Protein AF-A0A377M050-F1 (afdb_monomer)

InterPro domains:
  IPR002539 MaoC-like dehydratase domain [PF01575] (2-59)
  IPR029069 HotDog domain superfamily [SSF54637] (2-59)

Secondary structure (DSSP, 8-state):
---HHHHHHHHHHHH--SS--S--------S----SPPPTTPEEEEEEEEEEEEEPPPSSTTS-S--EEEEEEEEEEEEE--

Organism: Enterobacter cloacae (NCBI:txid550)

pLDDT: mean 82.47, std 10.41, range [56.38, 93.44]

Foldseek 3Di:
DDDPVVLVVVLCVVPDDPDDDLDPDDDDDPDDDDDDDDDPQWDKDKDKDFPDWDWDPDPDPPDDDTRTPDTDMDMDMDTDHD

Mean predicted aligned error: 7.52 Å

Structure (mmCIF, N/CA/C/O backbone):
data_AF-A0A377M050-F1
#
_entry.id   AF-A0A377M050-F1
#
loop_
_atom_site.group_PDB
_atom_site.id
_atom_site.type_symbol
_atom_site.label_atom_id
_atom_site.label_alt_id
_atom_site.label_comp_id
_atom_site.label_asym_id
_atom_site.label_entity_id
_atom_site.label_seq_id
_atom_site.pdbx_PDB_ins_code
_atom_site.Cartn_x
_atom_site.Cartn_y
_atom_site.Cartn_z
_atom_site.occupancy
_atom_site.B_iso_or_equiv
_atom_site.auth_seq_id
_atom_site.auth_comp_id
_atom_site.auth_asym_id
_atom_site.auth_atom_id
_atom_site.pdbx_PDB_model_num
ATOM 1 N N . MET A 1 1 ? -3.728 -4.599 19.376 1.00 80.25 1 MET A N 1
ATOM 2 C CA . MET A 1 1 ? -3.262 -3.617 18.372 1.00 80.25 1 MET A CA 1
ATOM 3 C C . MET A 1 1 ? -2.827 -4.371 17.136 1.00 80.25 1 MET A C 1
ATOM 5 O O . MET A 1 1 ? -2.266 -5.452 17.271 1.00 80.25 1 MET A O 1
ATOM 9 N N . VAL A 1 2 ? -3.188 -3.868 15.961 1.00 89.06 2 VAL A N 1
ATOM 10 C CA . VAL A 1 2 ? -2.913 -4.534 14.684 1.00 89.06 2 VAL A CA 1
ATOM 11 C C . VAL A 1 2 ? -1.426 -4.400 14.358 1.00 89.06 2 VAL A C 1
ATOM 13 O O . VAL A 1 2 ? -0.841 -3.336 14.554 1.00 89.06 2 VAL A O 1
ATOM 16 N N . HIS A 1 3 ? -0.798 -5.481 13.891 1.00 92.31 3 HIS A N 1
ATOM 17 C CA . HIS A 1 3 ? 0.628 -5.471 13.574 1.00 92.31 3 HIS A CA 1
ATOM 18 C C . HIS A 1 3 ? 0.920 -4.541 12.387 1.00 92.31 3 HIS A C 1
ATOM 20 O O . HIS A 1 3 ? 0.211 -4.573 11.381 1.00 92.31 3 HIS A O 1
ATOM 26 N N . GLY A 1 4 ? 2.004 -3.764 12.455 1.00 90.00 4 GLY A N 1
ATOM 27 C CA . GLY A 1 4 ? 2.372 -2.822 11.393 1.00 90.00 4 GLY A CA 1
ATOM 28 C C . GLY A 1 4 ? 2.514 -3.488 10.018 1.00 90.00 4 GLY A C 1
ATOM 29 O O . GLY A 1 4 ? 1.928 -3.027 9.045 1.00 90.00 4 GLY A O 1
ATOM 30 N N . TYR A 1 5 ? 3.210 -4.628 9.940 1.00 92.31 5 TYR A N 1
ATOM 31 C CA . TYR A 1 5 ? 3.313 -5.401 8.691 1.00 92.31 5 TYR A CA 1
ATOM 32 C C . TYR A 1 5 ? 1.973 -5.915 8.157 1.00 92.31 5 TYR A C 1
ATOM 34 O O . TYR A 1 5 ? 1.786 -5.913 6.946 1.00 92.31 5 TYR A O 1
ATOM 42 N N . PHE A 1 6 ? 1.022 -6.276 9.025 1.00 91.56 6 PHE A N 1
ATOM 43 C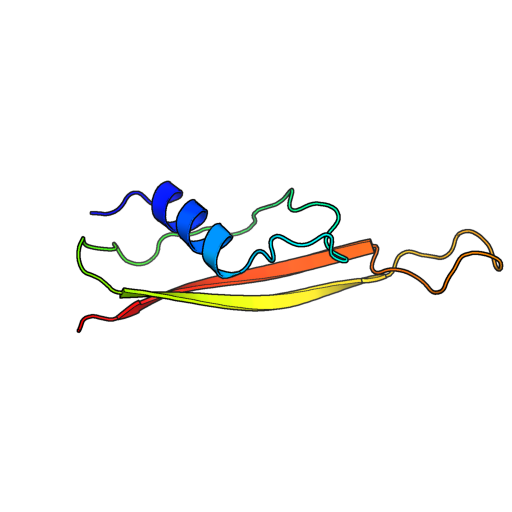 CA . PHE A 1 6 ? -0.320 -6.635 8.566 1.00 91.56 6 PHE A CA 1
ATOM 44 C C . PHE A 1 6 ? -1.002 -5.439 7.894 1.00 91.56 6 PHE A C 1
ATOM 46 O O . PHE A 1 6 ? -1.575 -5.585 6.819 1.00 91.56 6 PHE A O 1
ATOM 53 N N . LEU A 1 7 ? -0.876 -4.244 8.482 1.00 91.12 7 LEU A N 1
ATOM 54 C CA . LEU A 1 7 ? -1.429 -3.011 7.917 1.00 91.12 7 LEU A CA 1
ATOM 55 C C . LEU A 1 7 ? -0.861 -2.718 6.518 1.00 91.12 7 LEU A C 1
ATOM 57 O O . LEU A 1 7 ? -1.592 -2.310 5.620 1.00 91.12 7 LEU A O 1
ATOM 61 N N . ILE A 1 8 ? 0.436 -2.966 6.325 1.00 90.56 8 ILE A N 1
ATOM 62 C CA . ILE A 1 8 ? 1.124 -2.784 5.042 1.00 90.56 8 ILE A CA 1
ATOM 63 C C . ILE A 1 8 ? 0.668 -3.806 4.003 1.00 90.56 8 ILE A C 1
ATOM 65 O O . ILE A 1 8 ? 0.373 -3.425 2.870 1.00 90.56 8 ILE A O 1
ATOM 69 N N . SER A 1 9 ? 0.565 -5.080 4.379 1.00 90.25 9 SER A N 1
ATOM 70 C CA . SER A 1 9 ? 0.063 -6.128 3.488 1.00 90.25 9 SER A CA 1
ATOM 71 C C . SER A 1 9 ? -1.390 -5.878 3.077 1.00 90.25 9 SER A C 1
ATOM 73 O O . SER A 1 9 ? -1.715 -5.979 1.897 1.00 90.25 9 SER A O 1
ATOM 75 N N . ALA A 1 10 ? -2.249 -5.483 4.021 1.00 90.50 10 ALA A N 1
ATOM 76 C CA . ALA A 1 10 ? -3.634 -5.120 3.734 1.00 90.50 10 ALA A CA 1
ATOM 77 C C . ALA A 1 10 ? -3.716 -3.896 2.810 1.00 90.50 10 ALA A C 1
ATOM 79 O O . ALA A 1 10 ? -4.477 -3.897 1.845 1.00 90.50 10 ALA A O 1
ATOM 80 N N . ALA A 1 11 ? -2.891 -2.872 3.056 1.00 89.50 11 ALA A N 1
ATOM 81 C CA . ALA A 1 11 ? -2.848 -1.695 2.201 1.00 89.50 11 ALA A CA 1
ATOM 82 C C . ALA A 1 11 ? -2.409 -2.026 0.772 1.00 89.50 11 ALA A C 1
ATOM 84 O O . ALA A 1 11 ? -3.012 -1.508 -0.161 1.00 89.50 11 ALA A O 1
ATOM 85 N N . ALA A 1 12 ? -1.422 -2.912 0.594 1.00 86.31 12 ALA A N 1
ATOM 86 C CA . ALA A 1 12 ? -1.008 -3.399 -0.723 1.00 86.31 12 ALA A CA 1
ATOM 87 C C . ALA A 1 12 ? -2.171 -4.018 -1.508 1.00 86.31 12 ALA A C 1
ATOM 89 O O . ALA A 1 12 ? -2.364 -3.688 -2.675 1.00 86.31 12 ALA A O 1
ATOM 90 N N . GLY A 1 13 ? -2.999 -4.832 -0.851 1.00 84.25 13 GLY A N 1
ATOM 91 C CA . GLY A 1 13 ? -4.188 -5.412 -1.475 1.00 84.25 13 GLY A CA 1
ATOM 92 C C . GLY A 1 13 ? -5.240 -4.385 -1.915 1.00 84.25 13 GLY A C 1
ATOM 93 O O . GLY A 1 13 ? -5.984 -4.654 -2.849 1.00 84.25 13 GLY A O 1
ATOM 94 N N . LEU A 1 14 ? -5.297 -3.202 -1.291 1.00 84.25 14 LEU A N 1
ATOM 95 C CA . LEU A 1 14 ? -6.296 -2.172 -1.610 1.00 84.25 14 LEU A CA 1
ATOM 96 C C . LEU A 1 14 ? -5.962 -1.326 -2.849 1.00 84.25 14 LEU A C 1
ATOM 98 O O . LEU A 1 14 ? -6.857 -0.670 -3.376 1.00 84.25 14 LEU A O 1
ATOM 102 N N 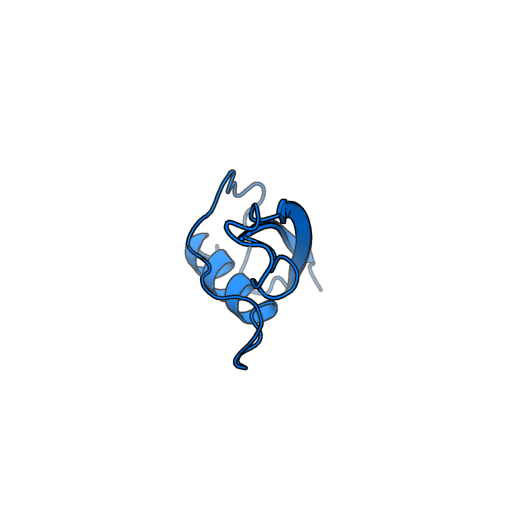. PHE A 1 15 ? -4.704 -1.289 -3.302 1.00 74.19 15 PHE A N 1
ATOM 103 C CA . PHE A 1 15 ? -4.297 -0.453 -4.446 1.00 74.19 15 PHE A CA 1
ATOM 104 C C . PHE A 1 15 ? -3.671 -1.219 -5.613 1.00 74.19 15 PHE A C 1
ATOM 106 O O . PHE A 1 15 ? -3.445 -0.620 -6.666 1.00 74.19 15 PHE A O 1
ATOM 113 N N . VAL A 1 16 ? -3.315 -2.491 -5.433 1.00 74.94 16 VAL A N 1
ATOM 114 C CA . VAL A 1 16 ? -2.716 -3.295 -6.500 1.00 74.94 16 VAL A CA 1
ATOM 115 C C . VAL A 1 16 ? -3.830 -3.867 -7.367 1.00 74.94 16 VAL A C 1
ATOM 117 O O . VAL A 1 16 ? -4.636 -4.669 -6.903 1.00 74.94 16 VAL A O 1
ATOM 120 N N . ASP A 1 17 ? -3.857 -3.452 -8.631 1.00 76.62 17 ASP A N 1
ATOM 121 C CA . ASP A 1 17 ? -4.650 -4.125 -9.655 1.00 76.62 17 ASP A CA 1
ATOM 122 C C . ASP A 1 17 ? -4.073 -5.529 -9.896 1.00 76.62 17 ASP A C 1
ATOM 124 O O . ASP A 1 17 ? -2.859 -5.694 -10.030 1.00 76.62 17 ASP A O 1
ATOM 128 N N . ALA A 1 18 ? -4.943 -6.539 -9.910 1.00 7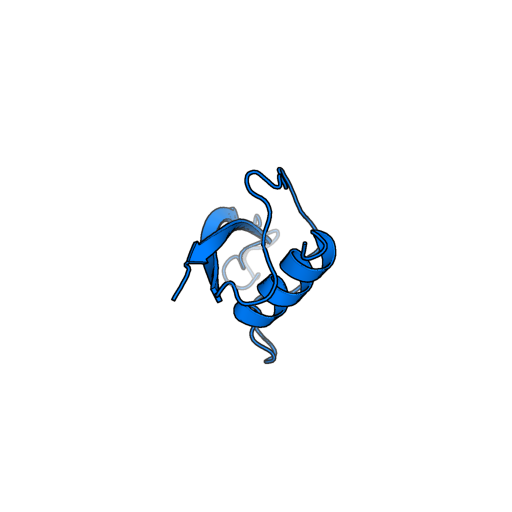2.00 18 ALA A N 1
ATOM 129 C CA . ALA A 1 18 ? -4.559 -7.935 -10.104 1.00 72.00 18 ALA A CA 1
ATOM 130 C C . ALA A 1 18 ? -4.244 -8.262 -11.576 1.00 72.00 18 ALA A C 1
ATOM 132 O O . ALA A 1 18 ? -3.637 -9.295 -11.859 1.00 72.00 18 ALA A O 1
ATOM 133 N N . GLY A 1 19 ? -4.670 -7.407 -12.511 1.00 77.81 19 GLY A N 1
ATOM 134 C CA . GLY A 1 19 ? -4.407 -7.571 -13.936 1.00 77.81 19 GLY A CA 1
ATOM 135 C C . GLY A 1 19 ? -2.946 -7.327 -14.326 1.00 77.81 19 GLY A C 1
ATOM 136 O O . GLY A 1 19 ? -2.176 -6.670 -13.624 1.00 77.81 19 GLY A O 1
ATOM 137 N N . VAL A 1 20 ? -2.562 -7.825 -15.505 1.00 73.44 20 VAL A N 1
ATOM 138 C CA . VAL A 1 20 ? -1.286 -7.449 -16.128 1.00 73.44 20 VAL A CA 1
ATOM 139 C C . VAL A 1 20 ? -1.358 -5.969 -16.497 1.00 73.44 20 VAL A C 1
ATOM 141 O O . VAL A 1 20 ? -2.099 -5.578 -17.397 1.00 73.44 20 VAL A O 1
ATOM 144 N N . GLY A 1 21 ? -0.595 -5.147 -15.783 1.00 75.12 21 GLY A N 1
ATOM 145 C CA . GLY A 1 21 ? -0.592 -3.698 -15.939 1.00 75.12 21 GLY A CA 1
ATOM 146 C C . GLY A 1 21 ? 0.788 -3.127 -16.275 1.00 75.12 21 GLY A C 1
ATOM 147 O O . GLY A 1 21 ? 1.780 -3.850 -16.352 1.00 75.12 21 GLY A O 1
ATOM 148 N N . PRO A 1 22 ? 0.896 -1.795 -16.419 1.00 76.81 22 PRO A N 1
ATOM 149 C CA . PRO A 1 22 ? 2.167 -1.108 -16.677 1.00 76.81 22 PRO A CA 1
ATOM 150 C C . PRO A 1 22 ? 3.155 -1.180 -15.496 1.00 76.81 22 PRO A C 1
ATOM 152 O O . PRO A 1 22 ? 4.289 -0.711 -15.601 1.00 76.81 22 PRO A O 1
ATOM 155 N N . VAL A 1 23 ? 2.728 -1.724 -14.353 1.00 79.94 23 VAL A N 1
ATOM 156 C CA . VAL A 1 23 ? 3.566 -1.937 -13.173 1.00 79.94 23 VAL A CA 1
ATOM 157 C C . VAL A 1 23 ? 4.335 -3.243 -13.347 1.00 79.94 23 VAL A C 1
ATOM 159 O O . VAL A 1 23 ? 3.773 -4.322 -13.218 1.00 79.94 23 VAL A O 1
ATOM 162 N N . ILE A 1 24 ? 5.636 -3.132 -13.615 1.00 81.06 24 ILE A N 1
ATOM 163 C CA . ILE A 1 24 ? 6.509 -4.295 -13.837 1.00 81.06 24 ILE A CA 1
ATOM 164 C C . ILE A 1 24 ? 6.960 -4.925 -12.511 1.00 81.06 24 ILE A C 1
ATOM 166 O O . ILE A 1 24 ? 7.041 -6.143 -12.396 1.00 81.06 24 ILE A O 1
ATOM 170 N N . ALA A 1 25 ? 7.263 -4.100 -11.502 1.00 81.75 25 ALA A N 1
ATOM 171 C CA . ALA A 1 25 ? 7.681 -4.558 -10.179 1.00 81.75 25 ALA A CA 1
ATOM 172 C C . ALA A 1 25 ? 7.455 -3.482 -9.105 1.00 81.75 25 ALA A C 1
ATOM 174 O O . ALA A 1 25 ? 7.682 -2.295 -9.344 1.00 81.75 25 ALA A O 1
ATOM 175 N N . ASN A 1 26 ? 7.084 -3.910 -7.896 1.00 86.00 26 ASN A N 1
ATOM 176 C CA . ASN A 1 26 ? 7.048 -3.080 -6.691 1.00 86.00 26 ASN A CA 1
ATOM 177 C C . ASN A 1 26 ? 8.118 -3.577 -5.704 1.00 86.00 26 ASN A C 1
ATOM 179 O O . ASN A 1 26 ? 7.864 -4.479 -4.913 1.00 86.00 26 ASN A O 1
ATOM 183 N N . TYR A 1 27 ? 9.335 -3.038 -5.807 1.00 85.62 27 TYR A N 1
ATOM 184 C CA . TYR A 1 27 ? 10.529 -3.587 -5.143 1.00 85.62 27 TYR A CA 1
ATOM 185 C C . TYR A 1 27 ? 11.093 -2.707 -4.016 1.00 85.62 27 TYR A C 1
ATOM 187 O O . TYR A 1 27 ? 12.141 -3.022 -3.458 1.00 85.62 27 TYR A O 1
ATOM 195 N N . GLY A 1 28 ? 10.448 -1.584 -3.690 1.00 85.94 28 GLY A N 1
ATOM 196 C CA . GLY A 1 28 ? 11.014 -0.597 -2.773 1.00 85.94 28 GLY A CA 1
ATOM 197 C C . GLY A 1 28 ? 9.986 0.021 -1.838 1.00 85.94 28 GLY A C 1
ATOM 198 O O . GLY A 1 28 ? 8.870 0.342 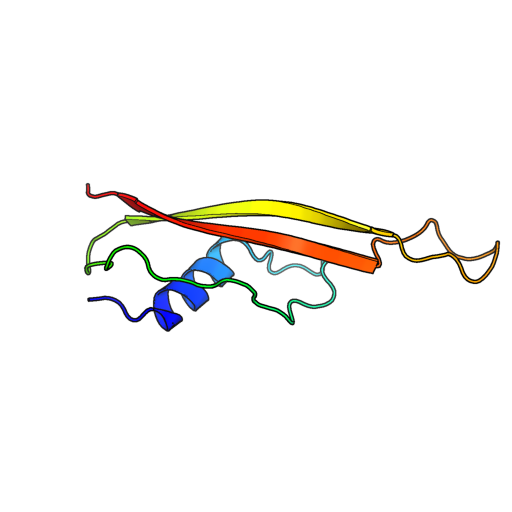-2.236 1.00 85.94 28 GLY A O 1
ATOM 199 N N . MET A 1 29 ? 10.405 0.254 -0.595 1.00 88.69 29 MET A N 1
ATOM 200 C CA . MET A 1 29 ? 9.651 1.012 0.395 1.00 88.69 29 MET A CA 1
ATOM 201 C C . MET A 1 29 ? 10.593 1.985 1.094 1.00 88.69 29 MET A C 1
ATOM 203 O O . MET A 1 29 ? 11.637 1.596 1.606 1.00 88.69 29 MET A O 1
ATOM 207 N N . GLU A 1 30 ? 10.233 3.265 1.105 1.00 89.75 30 GLU A N 1
ATOM 208 C CA . GLU A 1 30 ? 11.047 4.323 1.699 1.00 89.75 30 GLU A CA 1
ATOM 209 C C . GLU A 1 30 ? 10.207 5.123 2.696 1.00 89.75 30 GLU A C 1
ATOM 211 O O . GLU A 1 30 ? 9.049 5.434 2.420 1.00 89.75 30 GLU A O 1
ATOM 216 N N . ASN A 1 31 ? 10.817 5.558 3.803 1.00 90.56 31 ASN A N 1
ATOM 217 C CA . ASN A 1 31 ? 10.188 6.432 4.804 1.00 90.56 31 ASN A CA 1
ATOM 218 C C . ASN A 1 31 ? 8.918 5.852 5.460 1.00 90.56 31 ASN A C 1
ATOM 220 O O . ASN A 1 31 ? 8.003 6.608 5.793 1.00 90.56 31 ASN A O 1
ATOM 224 N N . LEU A 1 32 ? 8.852 4.532 5.669 1.00 92.69 32 LEU A N 1
ATOM 225 C CA . LEU A 1 32 ? 7.761 3.919 6.425 1.00 92.69 32 LEU A CA 1
ATOM 226 C C . LEU A 1 32 ? 7.854 4.321 7.903 1.00 92.69 32 LEU A C 1
ATOM 228 O O . LEU A 1 32 ? 8.872 4.077 8.548 1.00 92.69 32 LEU A O 1
ATOM 232 N N . ARG A 1 33 ? 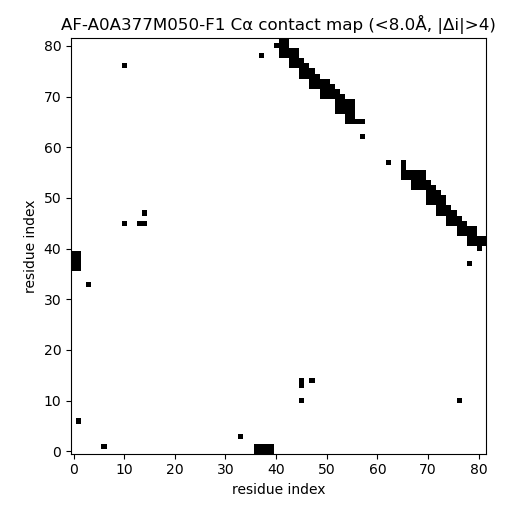6.778 4.899 8.445 1.00 93.00 33 ARG A N 1
ATOM 233 C CA . ARG A 1 33 ? 6.627 5.164 9.880 1.00 93.00 33 ARG A CA 1
ATOM 234 C C . ARG A 1 33 ? 5.196 4.896 10.331 1.00 93.00 33 ARG A C 1
ATOM 236 O O . ARG A 1 33 ? 4.255 5.317 9.664 1.00 93.00 33 ARG A O 1
ATOM 243 N N . PHE A 1 34 ? 5.054 4.246 11.482 1.00 92.94 34 PHE A N 1
ATOM 244 C CA . PHE A 1 34 ? 3.781 4.099 12.185 1.00 92.94 34 PHE A CA 1
ATOM 245 C C . PHE A 1 34 ? 3.659 5.249 13.183 1.00 92.94 34 PHE A C 1
ATOM 247 O O . PHE A 1 34 ? 4.454 5.336 14.114 1.00 92.94 34 PHE A O 1
ATOM 254 N N . ILE A 1 35 ? 2.726 6.168 12.931 1.00 93.44 35 ILE A N 1
ATOM 255 C CA . ILE A 1 35 ? 2.544 7.376 13.749 1.00 93.44 35 ILE A CA 1
ATOM 256 C C . ILE A 1 35 ? 1.556 7.094 14.883 1.00 93.44 35 ILE A C 1
ATOM 258 O O . ILE A 1 35 ? 1.842 7.390 16.037 1.00 93.44 35 ILE A O 1
ATOM 262 N N . GLU A 1 36 ? 0.424 6.467 14.555 1.00 91.50 36 GLU A N 1
ATOM 263 C CA . GLU A 1 36 ? -0.654 6.157 15.494 1.00 91.50 36 GLU A CA 1
ATOM 264 C C . GLU A 1 36 ? -0.968 4.650 15.487 1.00 91.50 36 GLU A C 1
ATOM 266 O O . GLU A 1 36 ? -0.891 4.007 14.432 1.00 91.50 36 GLU A O 1
ATOM 271 N N . PRO A 1 37 ? -1.301 4.052 16.646 1.00 91.19 37 PRO A N 1
ATOM 272 C CA . PRO A 1 37 ? -1.637 2.637 16.731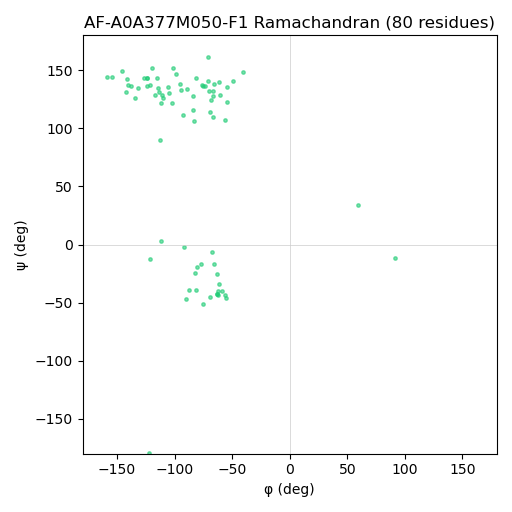 1.00 91.19 37 PRO A CA 1
ATOM 273 C C . PRO A 1 37 ? -3.048 2.354 16.201 1.00 91.19 37 PRO A C 1
ATOM 275 O O . PRO A 1 37 ? -4.007 3.027 16.570 1.00 91.19 37 PRO A O 1
ATOM 278 N N . VAL A 1 38 ? -3.186 1.276 15.425 1.00 92.50 38 VAL A N 1
ATOM 279 C CA . VAL A 1 38 ? -4.476 0.796 14.901 1.00 92.50 38 VAL A CA 1
ATOM 280 C C . VAL A 1 38 ? -5.063 -0.278 15.817 1.00 92.50 38 VAL A C 1
ATOM 282 O O . VAL A 1 38 ? -4.370 -1.224 16.230 1.00 92.50 38 VAL A O 1
ATOM 285 N N . LYS A 1 39 ? -6.350 -0.155 16.146 1.00 92.25 39 LYS A N 1
ATOM 286 C CA . LYS A 1 39 ? -7.084 -1.109 16.981 1.00 92.25 39 LYS A CA 1
ATOM 287 C C . LYS A 1 39 ? -7.951 -2.037 16.121 1.00 92.25 39 LYS A C 1
ATOM 289 O O . LYS A 1 39 ? -8.382 -1.659 15.035 1.00 92.25 39 LYS A O 1
ATOM 294 N N . PRO A 1 40 ? -8.215 -3.270 16.587 1.00 90.38 40 PRO A N 1
ATOM 295 C CA . PRO A 1 40 ? -9.246 -4.102 15.976 1.00 90.38 40 PRO A CA 1
ATOM 296 C C . PRO A 1 40 ? -10.584 -3.353 15.937 1.00 90.38 40 PRO A C 1
ATOM 298 O O . PRO A 1 40 ? -10.958 -2.732 16.930 1.00 90.38 40 PRO A O 1
ATOM 301 N N . GLY A 1 41 ? -11.280 -3.417 14.802 1.00 89.69 41 GLY A N 1
ATOM 302 C CA . GLY A 1 41 ? -12.534 -2.692 14.570 1.00 89.69 41 GLY A CA 1
ATOM 303 C C . GLY A 1 41 ? -12.373 -1.306 13.935 1.00 89.69 41 GLY A C 1
ATOM 304 O O . GLY A 1 41 ? -13.366 -0.757 13.468 1.00 89.69 41 GLY A O 1
ATOM 305 N N . ASP A 1 42 ? -11.156 -0.756 13.849 1.00 92.12 42 ASP A N 1
ATOM 306 C CA . ASP A 1 42 ? -10.926 0.491 13.111 1.00 92.12 42 ASP A CA 1
ATOM 307 C C . ASP A 1 42 ? -11.058 0.255 11.597 1.00 92.12 42 ASP A C 1
ATOM 309 O O . ASP A 1 42 ? -10.573 -0.743 11.054 1.00 92.12 42 ASP A O 1
ATOM 313 N N . THR A 1 43 ? -11.665 1.213 10.894 1.00 91.88 43 THR A N 1
ATOM 314 C CA . THR A 1 43 ? -11.682 1.208 9.426 1.00 91.88 43 THR A CA 1
ATOM 315 C C . THR A 1 43 ? -10.392 1.826 8.909 1.00 91.88 43 THR A C 1
ATOM 317 O O . THR A 1 43 ? -10.043 2.944 9.291 1.00 91.88 43 THR A O 1
ATOM 320 N N . ILE A 1 44 ? -9.692 1.118 8.022 1.00 91.81 44 ILE A N 1
ATOM 321 C CA . ILE A 1 44 ? -8.477 1.614 7.368 1.00 91.81 44 ILE A CA 1
ATOM 322 C C . ILE A 1 44 ? -8.812 2.221 6.003 1.00 91.81 44 ILE A C 1
ATOM 324 O O . ILE A 1 44 ? -9.588 1.667 5.229 1.00 91.81 44 ILE A O 1
ATOM 328 N N . GLN A 1 45 ? -8.191 3.351 5.690 1.00 91.62 45 GLN A N 1
ATOM 329 C CA . GLN A 1 45 ? -8.250 3.997 4.385 1.00 91.62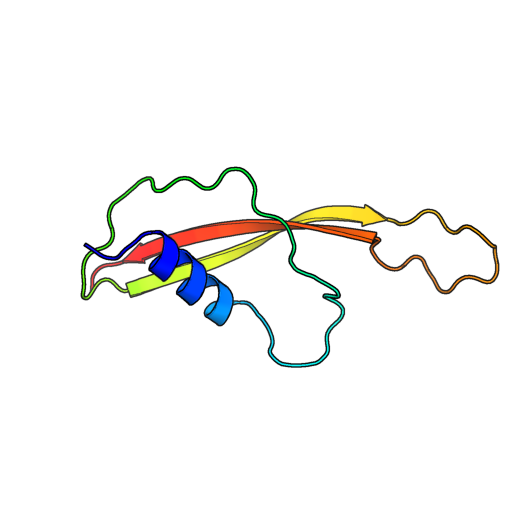 45 GLN A CA 1
ATOM 330 C C . GLN A 1 45 ? -6.837 4.195 3.855 1.00 91.62 45 GLN A C 1
ATOM 332 O O . GLN A 1 45 ? -5.938 4.621 4.582 1.00 91.62 45 GLN A O 1
ATOM 337 N N . VAL A 1 46 ? -6.642 3.902 2.572 1.00 92.00 46 VAL A N 1
ATOM 338 C CA . VAL A 1 46 ? -5.342 4.015 1.910 1.00 92.00 46 VAL A CA 1
ATOM 339 C C . VAL A 1 46 ? -5.430 5.062 0.819 1.00 92.00 46 VAL A C 1
ATOM 341 O O . VAL A 1 46 ? -6.294 5.007 -0.052 1.00 92.00 46 VAL A O 1
ATOM 344 N N . ARG A 1 47 ? -4.496 6.010 0.843 1.00 91.31 47 ARG A N 1
ATOM 345 C CA . ARG A 1 47 ? -4.307 6.977 -0.234 1.00 91.31 47 ARG A CA 1
ATOM 346 C C . ARG A 1 47 ? -2.986 6.703 -0.928 1.00 91.31 47 ARG A C 1
ATOM 348 O O . ARG A 1 47 ? -1.921 6.756 -0.310 1.00 91.31 47 ARG A O 1
ATOM 355 N N . LEU A 1 48 ? -3.082 6.452 -2.229 1.00 89.06 48 LEU A N 1
ATOM 356 C CA . LEU A 1 48 ? -1.949 6.301 -3.126 1.00 89.06 48 LEU A CA 1
ATOM 357 C C . LEU A 1 48 ? -1.805 7.551 -3.994 1.00 89.06 48 LEU A C 1
ATOM 359 O O . LEU A 1 48 ? -2.764 8.037 -4.589 1.00 89.06 48 LEU A O 1
ATOM 363 N N . THR A 1 49 ? -0.598 8.100 -4.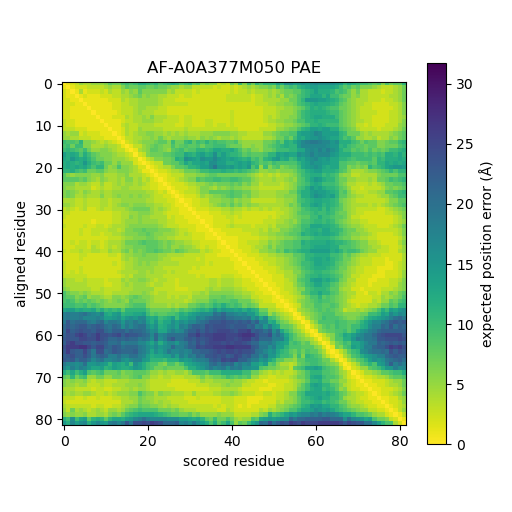071 1.00 89.56 49 THR A N 1
ATOM 364 C CA . THR A 1 49 ? -0.298 9.248 -4.933 1.00 89.56 49 THR A CA 1
ATOM 365 C C . THR A 1 49 ? 1.045 9.063 -5.624 1.00 89.56 49 THR A C 1
ATOM 367 O O . THR A 1 49 ? 2.034 8.670 -5.007 1.00 89.56 49 THR A O 1
ATOM 370 N N . CYS A 1 50 ? 1.109 9.374 -6.918 1.00 89.00 50 CYS A N 1
ATOM 371 C CA . CYS A 1 50 ? 2.369 9.397 -7.650 1.00 89.00 50 CYS A CA 1
ATOM 372 C C . CYS A 1 50 ? 3.229 10.578 -7.174 1.00 89.00 50 CYS A C 1
ATOM 374 O O . CYS A 1 50 ? 2.872 11.732 -7.386 1.00 89.00 50 CYS A O 1
ATOM 376 N N . LYS A 1 51 ? 4.371 10.295 -6.538 1.00 88.88 51 LYS A N 1
ATOM 377 C CA . LYS A 1 51 ? 5.293 11.313 -6.007 1.00 88.88 51 LYS A CA 1
ATOM 378 C C . LYS A 1 51 ? 6.301 11.781 -7.053 1.00 88.88 51 LYS A C 1
ATOM 380 O O . LYS A 1 51 ? 6.669 12.950 -7.070 1.00 88.88 51 LYS A O 1
ATOM 385 N N . ARG A 1 52 ? 6.804 10.867 -7.882 1.00 86.50 52 ARG A N 1
ATOM 386 C CA . ARG A 1 52 ? 7.795 11.175 -8.921 1.00 86.50 52 ARG A CA 1
ATOM 387 C C . ARG A 1 52 ? 7.688 10.165 -10.045 1.00 86.50 52 ARG A C 1
ATOM 389 O O . ARG A 1 52 ? 7.491 8.982 -9.785 1.00 86.50 52 ARG A O 1
ATOM 396 N N . LYS A 1 53 ? 7.903 10.621 -11.271 1.00 86.06 53 LYS A N 1
ATOM 397 C CA . LYS A 1 53 ? 8.151 9.747 -12.409 1.00 86.06 53 LYS A CA 1
ATOM 398 C C . LYS A 1 53 ? 9.499 10.099 -13.013 1.00 86.06 53 LYS A C 1
ATOM 400 O O . LYS A 1 53 ? 9.829 11.277 -13.136 1.00 86.06 53 LYS A O 1
ATOM 405 N N . THR A 1 54 ? 10.270 9.084 -13.362 1.00 82.81 54 THR A N 1
ATOM 406 C CA . THR A 1 54 ? 11.527 9.244 -14.085 1.00 82.81 54 THR A CA 1
ATOM 407 C C . THR A 1 54 ? 11.347 8.622 -15.462 1.00 82.81 54 THR A C 1
ATOM 409 O O . THR A 1 54 ? 10.830 7.512 -15.586 1.00 82.81 54 THR A O 1
ATOM 412 N N . LEU A 1 55 ? 11.733 9.355 -16.502 1.00 75.44 55 LEU A N 1
ATOM 413 C CA . LEU A 1 55 ? 11.734 8.843 -17.869 1.00 75.44 55 LEU A CA 1
ATOM 414 C C . LEU A 1 55 ? 12.999 8.018 -18.097 1.00 75.44 55 LEU A C 1
ATOM 416 O O . LEU A 1 55 ? 14.070 8.341 -17.576 1.00 75.44 55 LEU A O 1
ATOM 420 N N . LYS A 1 56 ? 12.885 6.935 -18.863 1.00 70.25 56 LYS A N 1
ATOM 421 C CA . LYS A 1 56 ? 14.067 6.256 -19.398 1.00 70.25 56 LYS A CA 1
ATOM 422 C C . LYS A 1 56 ? 14.614 7.105 -20.546 1.00 70.25 56 LYS A C 1
ATOM 424 O O . LYS A 1 56 ? 13.836 7.590 -21.362 1.00 70.25 56 LYS A O 1
ATOM 429 N N . LYS A 1 57 ? 15.937 7.292 -20.612 1.00 67.62 57 LYS A N 1
ATOM 430 C CA . LYS A 1 57 ? 16.569 7.802 -21.838 1.00 67.62 57 LYS A CA 1
ATOM 431 C C . LYS A 1 57 ? 16.403 6.736 -22.920 1.00 67.62 57 LYS A C 1
ATOM 433 O O . LYS A 1 57 ? 16.776 5.590 -22.670 1.00 67.62 57 LYS A O 1
ATOM 438 N N . GLN A 1 58 ? 15.870 7.122 -24.077 1.00 66.50 58 GLN A N 1
ATOM 439 C CA . GLN A 1 58 ? 15.899 6.277 -25.268 1.00 66.50 58 GLN A CA 1
ATOM 440 C C . GLN A 1 58 ? 17.361 6.006 -25.635 1.00 66.50 58 GLN A C 1
ATOM 442 O O . GLN A 1 58 ? 18.171 6.936 -25.688 1.00 66.50 58 GLN A O 1
ATOM 447 N N . ARG A 1 59 ? 17.716 4.734 -25.824 1.00 65.94 59 ARG A N 1
ATOM 448 C CA . ARG A 1 59 ? 19.057 4.339 -26.288 1.00 65.94 59 ARG A CA 1
ATOM 449 C C . ARG A 1 59 ? 19.178 4.441 -27.805 1.00 65.94 59 ARG A C 1
ATOM 451 O O . ARG A 1 59 ? 20.287 4.622 -28.296 1.00 65.94 59 ARG A O 1
ATOM 458 N N . THR A 1 60 ? 18.061 4.364 -28.523 1.00 67.25 60 THR A N 1
ATOM 459 C CA . THR A 1 60 ? 17.997 4.339 -29.990 1.00 67.25 60 THR A CA 1
ATOM 460 C C . THR A 1 60 ? 16.747 5.062 -30.491 1.00 67.25 60 THR A C 1
ATOM 462 O O . THR A 1 60 ? 15.721 5.052 -29.820 1.00 67.25 60 THR A O 1
ATOM 465 N N . ALA A 1 61 ? 16.821 5.673 -31.679 1.00 65.56 61 ALA A N 1
ATOM 466 C CA . ALA A 1 61 ? 15.700 6.406 -32.287 1.00 65.56 61 ALA A CA 1
ATOM 467 C C . ALA A 1 61 ? 14.498 5.510 -32.662 1.00 65.56 61 ALA A C 1
ATOM 469 O O . ALA A 1 61 ? 13.401 6.022 -32.849 1.00 65.56 61 ALA A O 1
ATOM 470 N N . ASP A 1 62 ? 14.714 4.193 -32.735 1.00 67.12 62 ASP A N 1
ATOM 471 C CA . ASP A 1 62 ? 13.708 3.167 -33.051 1.00 67.12 62 ASP A CA 1
ATOM 472 C C . ASP A 1 62 ? 13.015 2.582 -31.797 1.00 67.12 62 ASP A C 1
ATOM 474 O O . ASP A 1 62 ? 12.120 1.748 -31.895 1.00 67.12 62 ASP A O 1
ATOM 478 N N . GLU A 1 63 ? 13.406 2.999 -30.581 1.00 64.00 63 GLU A N 1
ATOM 479 C CA . GLU A 1 63 ? 12.699 2.570 -29.366 1.00 64.00 63 GLU A CA 1
ATOM 480 C C . GLU A 1 63 ? 11.310 3.225 -29.292 1.00 64.00 63 GLU A C 1
ATOM 482 O O . GLU A 1 63 ? 11.184 4.448 -29.409 1.00 64.00 63 GLU A O 1
ATOM 487 N N . ASN A 1 64 ? 10.286 2.408 -29.004 1.00 61.34 64 ASN A N 1
ATOM 488 C CA . ASN A 1 64 ? 8.937 2.850 -28.625 1.00 61.34 64 ASN A CA 1
ATOM 489 C C . ASN A 1 64 ? 9.001 4.069 -27.670 1.00 61.34 64 ASN A C 1
ATOM 491 O O . ASN A 1 64 ? 9.953 4.168 -26.882 1.00 61.34 64 ASN A O 1
ATOM 495 N N . PRO A 1 65 ? 8.013 4.993 -27.698 1.00 58.81 65 PRO A N 1
ATOM 496 C CA . PRO A 1 65 ? 8.051 6.219 -26.900 1.00 58.81 65 PRO A CA 1
ATOM 497 C C . PRO A 1 65 ? 8.386 5.895 -25.441 1.00 58.81 65 PRO A C 1
ATOM 499 O O . PRO A 1 65 ? 7.928 4.866 -24.934 1.00 58.81 65 PRO A O 1
ATOM 502 N N . PRO A 1 66 ? 9.210 6.722 -24.767 1.00 56.38 66 PRO A N 1
ATOM 503 C CA . PRO A 1 66 ? 9.876 6.326 -23.536 1.00 56.38 66 PRO A CA 1
ATOM 504 C C . PR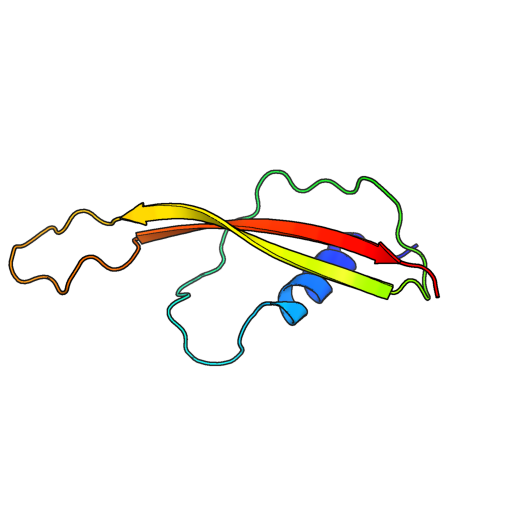O A 1 66 ? 8.856 5.865 -22.496 1.00 56.38 66 PRO A C 1
ATOM 506 O O . PRO A 1 66 ? 8.130 6.666 -21.905 1.00 56.38 66 PRO A O 1
ATOM 509 N N . ALA A 1 67 ? 8.821 4.553 -22.258 1.00 59.72 67 ALA A N 1
ATOM 510 C CA . ALA A 1 67 ? 8.087 3.985 -21.145 1.00 59.72 67 ALA A CA 1
ATOM 511 C C . ALA A 1 67 ? 8.684 4.539 -19.842 1.00 59.72 67 ALA A C 1
ATOM 513 O O . ALA A 1 67 ? 9.904 4.707 -19.712 1.00 59.72 67 ALA A O 1
ATOM 514 N N . TRP A 1 68 ? 7.826 4.860 -18.871 1.00 64.81 68 TRP A N 1
ATOM 515 C CA . TRP A 1 68 ? 8.266 5.331 -17.558 1.00 64.81 68 TRP A CA 1
ATOM 516 C C . TRP A 1 68 ? 9.242 4.315 -16.961 1.00 64.81 68 TRP A C 1
ATOM 518 O O . TRP A 1 68 ? 8.904 3.142 -16.830 1.00 64.81 68 TRP A O 1
ATOM 528 N N . SER A 1 69 ? 10.461 4.750 -16.631 1.00 66.81 69 SER A N 1
ATOM 529 C CA . SER A 1 69 ? 11.495 3.827 -16.159 1.00 66.81 69 SER A CA 1
ATOM 530 C C . SER A 1 69 ? 11.235 3.414 -14.726 1.00 66.81 69 SER A C 1
ATOM 532 O O . SER A 1 69 ? 11.201 2.230 -14.429 1.00 66.81 69 SER A O 1
ATOM 534 N N . ASN A 1 70 ? 11.019 4.406 -13.863 1.00 73.88 70 ASN A N 1
ATOM 535 C CA . ASN A 1 70 ? 10.763 4.224 -12.446 1.00 73.88 70 ASN A CA 1
ATOM 536 C C . ASN A 1 70 ? 9.712 5.237 -11.985 1.00 73.88 70 ASN A C 1
ATOM 538 O O . ASN A 1 70 ? 9.828 6.443 -12.232 1.00 73.88 70 ASN A O 1
ATOM 542 N N . GLY A 1 71 ? 8.702 4.748 -11.272 1.00 84.12 71 GLY A N 1
ATOM 543 C CA . GLY A 1 71 ? 7.742 5.567 -10.543 1.00 84.12 71 GLY A CA 1
ATOM 544 C C . GLY A 1 71 ? 8.029 5.492 -9.050 1.00 84.12 71 GLY A C 1
ATOM 545 O O . GLY A 1 71 ? 8.250 4.411 -8.515 1.00 84.12 71 GLY A O 1
ATOM 546 N N . ARG A 1 72 ? 8.007 6.631 -8.356 1.00 85.69 72 ARG A N 1
ATOM 547 C CA . ARG A 1 72 ? 7.953 6.654 -6.893 1.00 85.69 72 ARG A CA 1
ATOM 548 C C . ARG A 1 72 ? 6.534 6.974 -6.468 1.00 85.69 72 ARG A C 1
ATOM 550 O O . ARG A 1 72 ? 6.005 8.039 -6.793 1.00 85.69 72 ARG A O 1
ATOM 557 N N . LEU A 1 73 ? 5.952 6.068 -5.703 1.00 87.00 73 LEU A N 1
ATOM 558 C CA . LEU A 1 73 ? 4.631 6.211 -5.123 1.00 87.00 73 LEU A CA 1
ATOM 559 C C . LEU A 1 73 ? 4.752 6.670 -3.666 1.00 87.00 73 LEU A C 1
ATOM 561 O O . LEU A 1 73 ? 5.722 6.358 -2.975 1.00 87.00 73 LEU A O 1
ATOM 565 N N . ARG A 1 74 ? 3.785 7.464 -3.214 1.00 89.00 74 ARG A N 1
ATOM 566 C CA . ARG A 1 74 ? 3.584 7.801 -1.809 1.00 89.00 74 ARG A CA 1
ATOM 567 C C . ARG A 1 74 ? 2.302 7.123 -1.356 1.00 89.00 74 ARG A C 1
ATOM 569 O O . ARG A 1 74 ? 1.258 7.310 -1.976 1.00 89.00 74 ARG A O 1
ATOM 576 N N . PHE A 1 75 ? 2.416 6.400 -0.253 1.00 88.94 75 PHE A N 1
ATOM 577 C CA . PHE A 1 75 ? 1.310 5.738 0.416 1.00 88.94 75 PHE A CA 1
ATOM 578 C C . PHE A 1 75 ? 1.101 6.383 1.781 1.00 88.94 75 PHE A C 1
ATOM 580 O O . PHE A 1 75 ? 2.069 6.627 2.504 1.00 88.94 75 PHE A O 1
ATOM 587 N N . SER A 1 76 ? -0.151 6.662 2.126 1.00 90.94 76 SER A N 1
ATOM 588 C CA . SER A 1 76 ? -0.553 7.036 3.482 1.00 90.94 76 SER A CA 1
ATOM 589 C C . SER A 1 76 ? -1.761 6.211 3.894 1.00 90.94 76 SER A C 1
ATOM 591 O O . SER A 1 76 ? -2.702 6.078 3.109 1.00 90.94 76 SER A O 1
ATOM 593 N N . ILE A 1 77 ? -1.724 5.685 5.115 1.00 90.50 77 ILE A N 1
ATOM 594 C CA . ILE A 1 77 ? -2.818 4.927 5.719 1.00 90.50 77 ILE A CA 1
ATOM 595 C C . ILE A 1 77 ? -3.396 5.788 6.837 1.00 90.50 77 ILE A C 1
ATOM 597 O O . ILE A 1 77 ? -2.647 6.249 7.698 1.00 90.50 77 ILE A O 1
ATOM 601 N N . SER A 1 78 ? -4.702 6.018 6.804 1.00 90.50 78 SER A N 1
ATOM 602 C CA . SER A 1 78 ? -5.451 6.700 7.859 1.00 90.50 78 SER A CA 1
ATOM 603 C C . SER A 1 78 ? -6.515 5.770 8.423 1.00 90.50 78 SER A C 1
ATOM 605 O O . SER A 1 78 ? -7.010 4.888 7.721 1.00 90.50 78 SER A O 1
ATOM 607 N N . THR A 1 79 ? -6.878 5.972 9.684 1.00 89.44 79 THR A N 1
ATOM 608 C CA . THR A 1 79 ? -7.948 5.219 10.343 1.00 89.44 79 THR A CA 1
ATOM 609 C C . THR A 1 79 ? -9.105 6.127 10.710 1.00 89.44 79 THR A C 1
ATOM 611 O O . THR A 1 79 ? -8.888 7.255 11.149 1.00 89.44 79 THR A O 1
ATOM 614 N N . SER A 1 80 ? -10.326 5.619 10.599 1.00 85.38 80 SER A N 1
ATOM 615 C CA . SER A 1 80 ? -11.525 6.251 11.149 1.00 85.38 80 SER A CA 1
ATOM 616 C C . SER A 1 80 ? -12.242 5.277 12.079 1.00 85.38 80 SER A C 1
ATOM 618 O O . SER A 1 80 ? -12.304 4.077 11.791 1.00 85.38 80 SER A O 1
ATOM 620 N N . ARG A 1 81 ? -12.811 5.792 13.174 1.00 76.81 81 ARG A N 1
ATOM 621 C CA . ARG A 1 81 ? -13.780 5.043 13.980 1.00 76.81 81 ARG A CA 1
ATOM 622 C C . ARG A 1 81 ? -15.178 5.291 13.436 1.00 76.81 81 ARG A C 1
ATOM 624 O O . ARG A 1 81 ? -15.510 6.437 13.138 1.00 76.81 81 ARG A O 1
ATOM 631 N N . LEU A 1 82 ? -15.931 4.207 13.286 1.00 58.50 82 LEU A N 1
ATOM 632 C CA . LEU A 1 82 ? -17.387 4.249 13.175 1.00 58.50 82 LEU A CA 1
ATOM 633 C C . LEU A 1 82 ? -17.990 4.560 14.548 1.00 58.50 82 LEU A C 1
ATOM 635 O O . LEU A 1 82 ? -17.368 4.150 15.559 1.00 58.50 82 LEU A O 1
#

Radius of gyration: 16.76 Å; Cα contacts (8 Å, |Δi|>4): 80; chains: 1; bounding box: 36×19×51 Å

Nearest PDB structures (foldseek):
  3rfh-assembly2_D  TM=3.496E-01  e=6.613E+00  Saccharomyces cerevisiae S288C
  8eb4-assembly1_A  TM=2.521E-01  e=5.346E+00  Gordonia phage Ziko

Solvent-accessible surface area (backbone atoms only — not comparable to full-atom values): 5715 Å² total; per-residue (Å²): 112,60,55,69,69,57,55,50,55,54,49,50,66,74,72,57,74,89,64,97,59,94,71,88,77,91,88,80,85,77,89,85,76,86,88,74,90,50,51,85,87,53,44,79,46,77,48,81,43,85,70,46,77,38,73,42,81,74,91,49,96,85,56,73,80,67,58,74,63,47,76,41,75,42,79,49,79,49,75,48,78,128

Sequence (82 aa):
MVHGYFLISAAAGLFVDAGVGPVIANYGMENLRFIEPVKPGDTIQVRLTCKRKTLKKQRTADENPPAWSNGRLRFSISTSRL